Protein AF-A0A3D4PW43-F1 (afdb_monomer_lite)

pLDDT: mean 79.64, std 15.52, range [48.69, 94.12]

Secondary structure (DSSP, 8-state):
--SSSSSS------TT-SPPTTSHHHHHHHHSS-TTT--HHHHHHHIIIII--

Structure (mmCIF, N/CA/C/O backbone):
data_AF-A0A3D4PW43-F1
#
_entry.id   AF-A0A3D4PW43-F1
#
loop_
_atom_site.group_PDB
_atom_site.id
_atom_site.type_symbol
_atom_site.label_atom_id
_atom_site.label_alt_id
_atom_site.label_comp_id
_atom_site.label_asym_id
_atom_site.label_entity_id
_atom_site.label_seq_id
_atom_site.pdbx_PDB_ins_code
_atom_site.Cartn_x
_atom_site.Cartn_y
_atom_site.Cartn_z
_atom_site.occupancy
_atom_site.B_iso_or_equiv
_atom_site.auth_seq_id
_atom_site.auth_comp_id
_atom_site.auth_asym_id
_atom_site.auth_atom_id
_atom_site.pdbx_PDB_model_num
ATOM 1 N N . MET A 1 1 ? 36.513 -12.114 35.975 1.00 48.69 1 MET A N 1
ATOM 2 C CA . MET A 1 1 ? 35.042 -11.991 36.063 1.00 48.69 1 MET A CA 1
ATOM 3 C C . MET A 1 1 ? 34.496 -11.490 34.720 1.00 48.69 1 MET A C 1
ATOM 5 O O . MET A 1 1 ? 34.045 -10.365 34.622 1.00 48.69 1 MET A O 1
ATOM 9 N N . VAL A 1 2 ? 34.616 -12.302 33.657 1.00 52.16 2 VAL A N 1
ATOM 10 C CA . VAL A 1 2 ? 34.286 -11.933 32.251 1.00 52.16 2 VAL A CA 1
ATOM 11 C C . VAL A 1 2 ? 33.295 -12.951 31.648 1.00 52.16 2 VAL A C 1
ATOM 13 O O . VAL A 1 2 ? 33.155 -13.094 30.446 1.00 52.16 2 VAL A O 1
ATOM 16 N N . LYS A 1 3 ? 32.602 -13.723 32.494 1.00 49.78 3 LYS A N 1
ATOM 17 C CA . LYS A 1 3 ? 31.706 -14.815 32.066 1.00 49.78 3 LYS A CA 1
ATOM 18 C C . LYS A 1 3 ? 30.223 -14.426 32.003 1.00 49.78 3 LYS A C 1
ATOM 20 O O . LYS A 1 3 ? 29.394 -15.286 31.750 1.00 49.78 3 LYS A O 1
ATOM 25 N N . LEU A 1 4 ? 29.895 -13.150 32.218 1.00 55.47 4 LEU A N 1
ATOM 26 C CA . LEU A 1 4 ? 28.513 -12.653 32.313 1.00 55.47 4 LEU A CA 1
ATOM 27 C C . LEU A 1 4 ? 28.161 -11.561 31.286 1.00 55.47 4 LEU A C 1
ATOM 29 O O . LEU A 1 4 ? 27.137 -10.909 31.429 1.00 55.47 4 LEU A O 1
ATOM 33 N N . LEU A 1 5 ? 28.985 -11.361 30.251 1.00 56.69 5 LEU A N 1
ATOM 34 C CA . LEU A 1 5 ? 28.823 -10.251 29.296 1.00 56.69 5 LEU A CA 1
ATOM 35 C C . LEU A 1 5 ? 28.447 -10.662 27.859 1.00 56.69 5 LEU A C 1
ATOM 37 O O . LEU A 1 5 ? 28.445 -9.808 26.982 1.00 56.69 5 LEU A O 1
ATOM 41 N N . SER A 1 6 ? 28.108 -11.928 27.587 1.00 59.06 6 SER A N 1
ATOM 42 C CA . SER A 1 6 ? 28.013 -12.425 26.195 1.00 59.06 6 SER A CA 1
ATOM 43 C C . SER A 1 6 ? 26.650 -12.935 25.711 1.00 59.06 6 SER A C 1
ATOM 45 O O . SER A 1 6 ? 26.612 -13.573 24.667 1.00 59.06 6 SER A O 1
ATOM 47 N N . VAL A 1 7 ? 25.523 -12.673 26.385 1.00 62.31 7 VAL A N 1
ATOM 48 C CA . VAL A 1 7 ? 24.221 -13.238 25.945 1.00 62.31 7 VAL A CA 1
ATOM 49 C C . VAL A 1 7 ? 23.087 -12.210 25.915 1.00 62.31 7 VAL A C 1
ATOM 51 O O . VAL A 1 7 ? 22.011 -12.484 26.413 1.00 62.31 7 VAL A O 1
ATOM 54 N N . VAL A 1 8 ? 23.286 -11.019 25.343 1.00 63.69 8 VAL A N 1
ATOM 55 C CA . VAL A 1 8 ? 22.159 -10.158 24.910 1.00 63.69 8 VAL A CA 1
ATOM 56 C C . VAL A 1 8 ? 22.604 -9.295 23.724 1.00 63.69 8 VAL A C 1
ATOM 58 O O . VAL A 1 8 ? 22.845 -8.104 23.870 1.00 63.69 8 VAL A O 1
ATOM 61 N N . ALA A 1 9 ? 22.786 -9.897 22.549 1.00 62.44 9 ALA A N 1
ATOM 62 C CA . ALA A 1 9 ? 22.932 -9.143 21.297 1.00 62.44 9 ALA A CA 1
ATOM 63 C C . ALA A 1 9 ? 22.634 -10.021 20.067 1.00 62.44 9 ALA A C 1
ATOM 65 O O . ALA A 1 9 ? 23.383 -10.029 19.096 1.00 62.44 9 ALA A O 1
ATOM 66 N N . LEU A 1 10 ? 21.552 -10.799 20.105 1.00 62.47 10 LEU A N 1
ATOM 67 C CA . LEU A 1 10 ? 20.882 -11.237 18.878 1.00 62.47 10 LEU A CA 1
ATOM 68 C C . LEU A 1 10 ? 19.551 -10.488 18.810 1.00 62.47 10 LEU A C 1
ATOM 70 O O . LEU A 1 10 ? 18.908 -10.339 19.841 1.00 62.47 10 LEU A O 1
ATOM 74 N N . PHE A 1 11 ? 19.148 -10.087 17.605 1.00 63.50 11 PHE A N 1
ATOM 75 C CA . PHE A 1 11 ? 17.979 -9.268 17.241 1.00 63.50 11 PHE A CA 1
ATOM 76 C C . PHE A 1 11 ? 18.254 -7.761 17.206 1.00 63.50 11 PHE A C 1
ATOM 78 O O . PHE A 1 11 ? 17.919 -7.015 18.120 1.00 63.50 11 PHE A O 1
ATOM 85 N N . PRO A 1 12 ? 18.807 -7.305 16.071 1.00 55.88 12 PRO A N 1
ATOM 86 C CA . PRO A 1 12 ? 17.897 -6.691 15.109 1.00 55.88 12 PRO A CA 1
ATOM 87 C C . PRO A 1 12 ? 18.217 -7.161 13.683 1.00 55.88 12 PRO A C 1
ATOM 89 O O . PRO A 1 12 ? 19.079 -6.603 13.018 1.00 55.88 12 PRO A O 1
ATOM 92 N N . LEU A 1 13 ? 17.538 -8.202 13.196 1.00 58.94 13 LEU A N 1
ATOM 93 C CA . LEU A 1 13 ? 17.658 -8.644 11.794 1.00 58.94 13 LEU A CA 1
ATOM 94 C C . LEU A 1 13 ? 16.305 -8.704 11.061 1.00 58.94 13 LEU A C 1
ATOM 96 O O . LEU A 1 13 ? 16.212 -9.302 9.998 1.00 58.94 13 LEU A O 1
ATOM 100 N N . VAL A 1 14 ? 15.244 -8.088 11.597 1.00 61.62 14 VAL A N 1
ATOM 101 C CA . VAL A 1 14 ? 13.876 -8.256 11.052 1.00 61.62 14 VAL A CA 1
ATOM 102 C C . VAL A 1 14 ? 13.420 -7.097 10.148 1.00 61.62 14 VAL A C 1
ATOM 104 O O . VAL A 1 1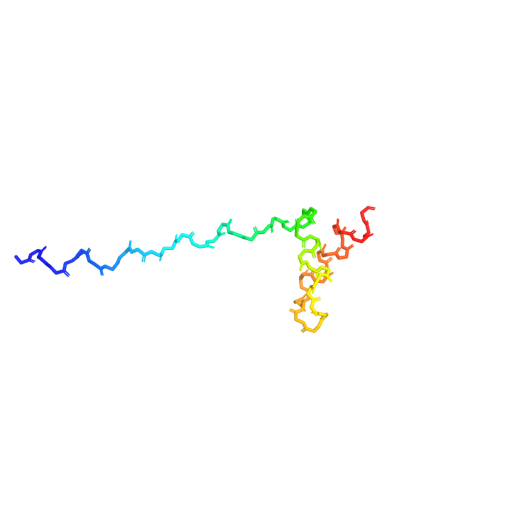4 ? 12.322 -7.132 9.610 1.00 61.62 14 VAL A O 1
ATOM 107 N N . SER A 1 15 ? 14.242 -6.074 9.890 1.00 57.53 15 SER A N 1
ATOM 108 C CA . SER A 1 15 ? 13.801 -4.912 9.094 1.00 57.53 15 SER A CA 1
ATOM 109 C C . SER A 1 15 ? 13.799 -5.116 7.568 1.00 57.53 15 SER A C 1
ATOM 111 O O . SER A 1 15 ? 13.587 -4.149 6.848 1.00 57.53 15 SER A O 1
ATOM 113 N N . ALA A 1 16 ? 14.024 -6.333 7.053 1.00 56.44 16 ALA A N 1
ATOM 114 C CA . ALA A 1 16 ? 14.203 -6.584 5.614 1.00 56.44 16 ALA A CA 1
ATOM 115 C C . ALA A 1 16 ? 13.108 -7.439 4.936 1.00 56.44 16 ALA A C 1
ATOM 117 O O . ALA A 1 16 ? 13.267 -7.802 3.778 1.00 56.44 16 ALA A O 1
ATOM 118 N N . CYS A 1 17 ? 12.004 -7.783 5.611 1.00 66.44 17 CYS A N 1
ATOM 119 C CA . CYS A 1 17 ? 10.928 -8.596 5.006 1.00 66.44 17 CYS A CA 1
ATOM 120 C C . CYS A 1 17 ? 9.719 -7.793 4.491 1.00 66.44 17 CYS A C 1
ATOM 122 O O . CYS A 1 17 ? 8.735 -8.398 4.073 1.00 66.44 17 CYS A O 1
ATOM 124 N N . ALA A 1 18 ? 9.756 -6.458 4.519 1.00 74.44 18 ALA A N 1
ATOM 125 C CA . ALA A 1 18 ? 8.685 -5.649 3.941 1.00 74.44 18 ALA A CA 1
ATOM 126 C C . ALA A 1 18 ? 9.005 -5.326 2.469 1.00 74.44 18 ALA A C 1
ATOM 128 O O . ALA A 1 18 ? 10.106 -4.842 2.198 1.00 74.44 18 ALA A O 1
ATOM 129 N N . PRO A 1 19 ? 8.083 -5.578 1.522 1.00 83.12 19 PRO A N 1
ATOM 130 C CA . PRO A 1 19 ? 8.285 -5.208 0.126 1.00 83.12 19 PRO A CA 1
ATOM 131 C C . PRO A 1 19 ? 8.405 -3.682 -0.013 1.00 83.12 19 PRO A C 1
ATOM 133 O O . PRO A 1 19 ? 7.791 -2.934 0.751 1.00 83.12 19 PRO A O 1
ATOM 136 N N . GLU A 1 20 ? 9.200 -3.212 -0.976 1.00 88.62 20 GLU A N 1
ATOM 137 C CA . GLU A 1 20 ? 9.421 -1.774 -1.177 1.00 88.62 20 GLU A CA 1
ATOM 138 C C . GLU A 1 20 ? 8.127 -1.058 -1.585 1.00 88.62 20 GLU A C 1
ATOM 140 O O . GLU A 1 20 ? 7.385 -1.536 -2.446 1.00 88.62 20 GLU A O 1
ATOM 145 N N . VAL A 1 21 ? 7.873 0.118 -1.002 1.00 90.56 21 VAL A N 1
ATOM 146 C CA . VAL A 1 21 ? 6.674 0.925 -1.275 1.00 90.56 21 VAL A CA 1
ATOM 147 C C . VAL A 1 21 ? 6.536 1.203 -2.773 1.00 90.56 21 VAL A C 1
ATOM 149 O O . VAL A 1 21 ? 7.459 1.692 -3.419 1.00 90.56 21 VAL A O 1
ATOM 152 N N . GLY A 1 22 ? 5.366 0.891 -3.328 1.00 89.19 22 GLY A N 1
ATOM 153 C CA . GLY A 1 22 ? 5.063 1.044 -4.752 1.00 89.19 22 GLY A CA 1
ATOM 154 C C . GLY A 1 22 ? 5.553 -0.090 -5.659 1.00 89.19 22 GLY A C 1
ATOM 155 O O . GLY A 1 2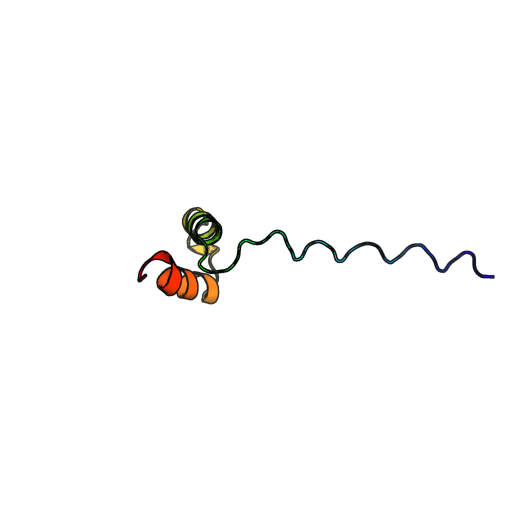2 ? 5.283 -0.059 -6.861 1.00 89.19 22 GLY A O 1
ATOM 156 N N . SER A 1 23 ? 6.232 -1.104 -5.117 1.00 91.69 23 SER A N 1
ATOM 157 C CA . SER A 1 23 ? 6.547 -2.326 -5.866 1.00 91.69 23 SER A CA 1
ATOM 158 C C . SER A 1 23 ? 5.292 -3.169 -6.114 1.00 91.69 23 SER A C 1
ATOM 160 O O . SER A 1 23 ? 4.356 -3.100 -5.317 1.00 91.69 23 SER A O 1
ATOM 162 N N . PRO A 1 24 ? 5.263 -4.022 -7.158 1.00 91.56 24 PRO A N 1
ATOM 163 C CA . PRO A 1 24 ? 4.119 -4.895 -7.435 1.00 91.56 24 PRO A CA 1
ATOM 164 C C . PRO A 1 24 ? 3.696 -5.742 -6.226 1.00 91.56 24 PRO A C 1
ATOM 166 O O . PRO A 1 24 ? 2.514 -5.793 -5.889 1.00 91.56 24 PRO A O 1
ATOM 169 N N . ASP A 1 25 ? 4.667 -6.328 -5.520 1.00 91.25 25 ASP A N 1
ATOM 170 C CA . ASP A 1 25 ? 4.415 -7.150 -4.331 1.00 91.25 25 ASP A CA 1
ATOM 171 C C . ASP A 1 25 ? 3.859 -6.326 -3.164 1.00 91.25 25 ASP A C 1
ATOM 173 O O . ASP A 1 25 ? 2.999 -6.793 -2.416 1.00 91.25 25 ASP A O 1
ATOM 177 N N . TRP A 1 26 ? 4.296 -5.070 -3.032 1.00 93.00 26 TRP A N 1
ATOM 178 C CA . TRP A 1 26 ? 3.769 -4.151 -2.027 1.00 93.00 26 TRP A CA 1
ATOM 179 C C . TRP A 1 26 ? 2.343 -3.719 -2.365 1.00 93.00 26 TRP A C 1
ATOM 181 O O . TRP A 1 26 ? 1.471 -3.807 -1.508 1.00 93.00 26 TRP A O 1
ATOM 191 N N . CYS A 1 27 ? 2.076 -3.329 -3.616 1.00 93.50 27 CYS A N 1
ATOM 192 C CA . CYS A 1 27 ? 0.736 -2.967 -4.078 1.00 93.50 27 CYS A CA 1
ATOM 193 C C . CYS A 1 27 ? -0.263 -4.102 -3.830 1.00 93.50 27 CYS A C 1
ATOM 195 O O . CYS A 1 27 ? -1.330 -3.858 -3.273 1.00 93.50 27 CYS A O 1
ATOM 197 N N . LYS A 1 28 ? 0.111 -5.342 -4.164 1.00 92.75 28 LYS A N 1
ATOM 198 C CA . LYS A 1 28 ? -0.721 -6.523 -3.918 1.00 92.75 28 LYS A CA 1
ATOM 199 C C . LYS A 1 28 ? -0.961 -6.751 -2.424 1.00 92.75 28 LYS A C 1
ATOM 201 O O . LYS A 1 28 ? -2.094 -6.951 -2.001 1.00 92.75 28 LYS A O 1
ATOM 206 N N . SER A 1 29 ? 0.095 -6.638 -1.618 1.00 91.50 29 SER A N 1
ATOM 207 C CA . SER A 1 29 ? -0.006 -6.767 -0.160 1.00 91.50 29 SER A CA 1
ATOM 208 C C . SER A 1 29 ? -0.905 -5.693 0.463 1.00 91.50 29 SER A C 1
ATOM 210 O O . SER A 1 29 ? -1.545 -5.950 1.474 1.00 91.50 29 SER A O 1
ATOM 212 N N . ILE A 1 30 ? -0.947 -4.482 -0.100 1.00 92.38 30 ILE A N 1
ATOM 213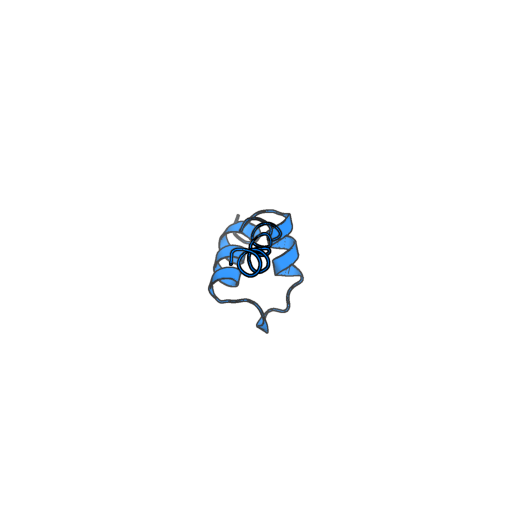 C CA . ILE A 1 30 ? -1.818 -3.391 0.359 1.00 92.38 30 ILE A CA 1
ATOM 214 C C . ILE A 1 30 ? -3.261 -3.572 -0.123 1.00 92.38 30 ILE A C 1
ATOM 216 O O . ILE A 1 30 ? -4.188 -3.278 0.626 1.00 92.38 30 ILE A O 1
ATOM 220 N N . GLU A 1 31 ? -3.463 -4.068 -1.341 1.00 90.19 31 GLU A N 1
ATOM 221 C CA . GLU A 1 31 ? -4.791 -4.337 -1.904 1.00 90.19 31 GLU A CA 1
ATOM 222 C C . GLU A 1 31 ? -5.536 -5.441 -1.140 1.00 90.19 31 GLU A C 1
ATOM 224 O O . GLU A 1 31 ? -6.745 -5.345 -0.932 1.00 90.19 31 GLU A O 1
ATOM 229 N N . GLU A 1 32 ? -4.809 -6.458 -0.672 1.00 91.44 32 GLU A N 1
ATOM 230 C CA . GLU A 1 32 ? -5.352 -7.547 0.147 1.00 91.44 32 GLU A CA 1
ATOM 231 C C . GLU A 1 32 ? -5.623 -7.127 1.607 1.00 91.44 32 GLU A C 1
ATOM 233 O O . GLU A 1 32 ? -6.388 -7.797 2.308 1.00 91.44 32 GLU A O 1
ATOM 238 N N . LYS A 1 33 ? -5.042 -6.014 2.084 1.00 88.12 33 LYS A N 1
ATOM 239 C CA . LYS A 1 33 ? -5.287 -5.509 3.445 1.00 88.12 33 LYS A CA 1
ATOM 240 C C . LYS A 1 33 ? -6.683 -4.878 3.576 1.00 88.12 33 LYS A C 1
ATOM 242 O O . LYS A 1 33 ? -7.130 -4.143 2.690 1.00 88.12 33 LYS A O 1
ATOM 247 N N . PRO A 1 34 ? -7.364 -5.045 4.725 1.00 91.44 34 PRO A N 1
ATOM 248 C CA . PRO A 1 34 ? -8.596 -4.320 5.016 1.00 91.44 34 PRO A CA 1
ATOM 249 C C . PRO A 1 34 ? -8.369 -2.802 5.024 1.00 91.44 34 PRO A C 1
ATOM 251 O O . PRO A 1 34 ? -7.445 -2.302 5.661 1.00 91.44 34 PRO A O 1
ATOM 254 N N . LYS A 1 35 ? -9.273 -2.032 4.403 1.00 84.75 35 LYS A N 1
ATOM 255 C CA . LYS A 1 35 ? -9.150 -0.561 4.304 1.00 84.75 35 LYS A CA 1
ATOM 256 C C . LYS A 1 35 ? -9.024 0.157 5.655 1.00 84.75 35 LYS A C 1
ATOM 258 O O . LYS A 1 35 ? -8.444 1.233 5.707 1.00 84.75 35 LYS A O 1
ATOM 263 N N . GLY A 1 36 ? -9.582 -0.414 6.725 1.00 87.75 36 GLY A N 1
ATOM 264 C CA . GLY A 1 36 ? -9.505 0.141 8.081 1.00 87.75 36 GLY A CA 1
ATOM 265 C C . GLY A 1 36 ? -8.151 -0.057 8.771 1.00 87.75 36 GLY A C 1
ATOM 266 O O . GLY A 1 36 ? -7.879 0.621 9.755 1.00 87.75 36 GLY A O 1
ATOM 267 N N . GLU A 1 37 ? -7.308 -0.955 8.257 1.00 88.75 37 GLU A N 1
ATOM 268 C CA . GLU A 1 37 ? -5.952 -1.202 8.764 1.00 88.75 37 GLU A CA 1
ATOM 269 C C . GLU A 1 37 ? -4.893 -0.385 8.016 1.00 88.75 37 GLU A C 1
ATOM 271 O O . GLU A 1 37 ? -3.752 -0.291 8.464 1.00 88.75 37 GLU A O 1
ATOM 276 N N . LEU A 1 38 ? -5.268 0.229 6.888 1.00 89.50 38 LEU A N 1
ATOM 277 C CA . LEU A 1 38 ? -4.369 1.085 6.130 1.00 89.50 38 LEU A CA 1
ATOM 278 C C . LEU A 1 38 ? -4.084 2.368 6.894 1.00 89.50 38 LEU A C 1
ATOM 280 O O . LEU A 1 38 ? -4.985 3.133 7.251 1.00 89.50 38 LEU A O 1
ATOM 284 N N . THR A 1 39 ? -2.801 2.654 7.070 1.00 91.06 39 THR A N 1
ATOM 285 C CA . THR A 1 39 ? -2.386 3.971 7.536 1.00 91.06 39 THR A CA 1
ATOM 286 C C . THR A 1 39 ? -2.636 5.022 6.451 1.00 91.06 39 THR A C 1
ATOM 288 O O . THR A 1 39 ? -2.679 4.732 5.252 1.00 91.06 39 THR A O 1
ATOM 291 N N . MET A 1 40 ? -2.763 6.289 6.856 1.00 91.88 40 MET A N 1
ATOM 292 C CA . MET A 1 40 ? -2.929 7.400 5.908 1.00 91.88 40 MET A CA 1
ATOM 293 C C . MET A 1 40 ? -1.779 7.483 4.891 1.00 91.88 40 MET A C 1
ATOM 295 O O . MET A 1 40 ? -1.992 7.820 3.727 1.00 91.88 40 MET A O 1
ATOM 299 N N . ASN A 1 41 ? -0.560 7.151 5.314 1.00 90.62 41 ASN A N 1
ATOM 300 C CA . ASN A 1 41 ? 0.607 7.172 4.441 1.00 90.62 41 ASN A CA 1
ATOM 301 C C . ASN A 1 41 ? 0.533 6.039 3.413 1.00 90.62 41 ASN A C 1
ATOM 303 O O . ASN A 1 41 ? 0.644 6.310 2.222 1.00 90.62 41 ASN A O 1
ATOM 307 N N . GLU A 1 42 ? 0.230 4.810 3.844 1.00 91.81 42 GLU A N 1
ATOM 308 C CA . GLU A 1 42 ? 0.062 3.670 2.934 1.00 91.81 42 GLU A CA 1
ATOM 309 C C . GLU A 1 42 ? -1.051 3.906 1.915 1.00 91.81 42 GLU A C 1
ATOM 311 O O . GLU A 1 42 ? -0.849 3.655 0.732 1.00 91.81 42 GLU A O 1
ATOM 316 N N . ALA A 1 43 ? -2.204 4.436 2.335 1.00 92.69 43 ALA A N 1
ATOM 317 C CA . ALA A 1 43 ? -3.302 4.729 1.417 1.00 92.69 43 ALA A CA 1
ATOM 318 C C . ALA A 1 43 ? -2.902 5.770 0.355 1.00 92.69 43 ALA A C 1
ATOM 320 O O . ALA A 1 43 ? -3.232 5.628 -0.825 1.00 92.69 43 ALA A O 1
ATOM 321 N N . LYS A 1 44 ? -2.162 6.810 0.763 1.00 93.50 44 LYS A N 1
ATOM 322 C CA . LYS A 1 44 ? -1.653 7.848 -0.141 1.00 93.50 44 LYS A CA 1
ATOM 323 C C . LYS A 1 44 ? -0.617 7.292 -1.113 1.00 93.50 44 LYS A C 1
ATOM 325 O O . LYS A 1 44 ? -0.674 7.607 -2.301 1.00 93.50 44 LYS A O 1
ATOM 330 N N . ASP A 1 45 ? 0.314 6.488 -0.621 1.00 94.12 45 ASP A N 1
ATOM 331 C CA . ASP A 1 45 ? 1.382 5.917 -1.433 1.00 94.12 45 ASP A CA 1
ATOM 332 C C . ASP A 1 45 ? 0.832 4.843 -2.382 1.00 94.12 45 ASP A C 1
ATOM 334 O O . ASP A 1 45 ? 1.178 4.833 -3.560 1.00 94.12 45 ASP A O 1
ATOM 338 N N . TYR A 1 46 ? -0.127 4.027 -1.943 1.00 93.50 46 TYR A N 1
ATOM 339 C CA . TYR A 1 46 ? -0.835 3.071 -2.795 1.00 93.50 46 TYR A CA 1
ATOM 340 C C . TYR A 1 46 ? -1.594 3.770 -3.918 1.00 93.50 46 TYR A C 1
ATOM 342 O O . TYR A 1 46 ? -1.457 3.404 -5.086 1.00 93.50 46 TYR A O 1
ATOM 350 N N . ALA A 1 47 ? -2.325 4.839 -3.597 1.00 93.75 47 ALA A N 1
ATOM 351 C CA . ALA A 1 47 ? -2.999 5.634 -4.611 1.00 93.75 47 ALA A CA 1
ATOM 352 C C . ALA A 1 47 ? -2.005 6.168 -5.657 1.00 93.75 47 ALA A C 1
ATOM 354 O O . ALA A 1 47 ? -2.240 6.030 -6.853 1.00 93.75 47 ALA A O 1
ATOM 355 N N . LYS A 1 48 ? -0.869 6.725 -5.228 1.00 93.69 48 LYS A N 1
ATOM 356 C CA . LYS A 1 48 ? 0.135 7.308 -6.132 1.00 93.69 48 LYS A CA 1
ATOM 357 C C . LYS A 1 48 ? 0.900 6.285 -6.968 1.00 93.69 48 LYS A C 1
ATOM 359 O O . LYS A 1 48 ? 1.174 6.550 -8.131 1.00 93.69 48 LYS A O 1
ATOM 364 N N . HIS A 1 49 ? 1.308 5.176 -6.363 1.00 92.75 49 HIS A N 1
ATOM 365 C CA . HIS A 1 49 ? 2.250 4.239 -6.976 1.00 92.75 49 HIS A CA 1
ATOM 366 C C . HIS A 1 49 ? 1.566 3.048 -7.650 1.00 92.75 49 HIS A C 1
ATOM 368 O O . HIS A 1 49 ? 2.131 2.477 -8.583 1.00 92.75 49 HIS A O 1
ATOM 374 N N . CYS A 1 50 ? 0.368 2.680 -7.191 1.00 91.94 50 CYS A N 1
ATOM 375 C CA . CYS A 1 50 ? -0.332 1.476 -7.630 1.00 91.94 50 CYS A CA 1
ATOM 376 C C . CYS A 1 50 ? -1.599 1.791 -8.436 1.00 91.94 50 CYS A C 1
ATOM 378 O O . CYS A 1 50 ? -1.879 1.089 -9.402 1.00 91.94 50 CYS A O 1
ATOM 380 N N . VAL A 1 51 ? -2.354 2.837 -8.067 1.00 89.00 51 VAL A N 1
ATOM 381 C CA . VAL A 1 5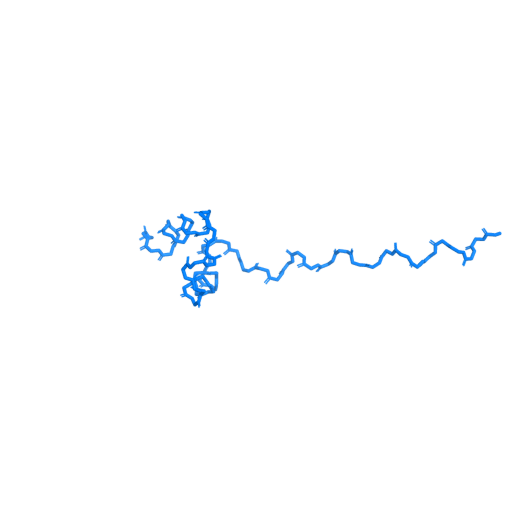1 ? -3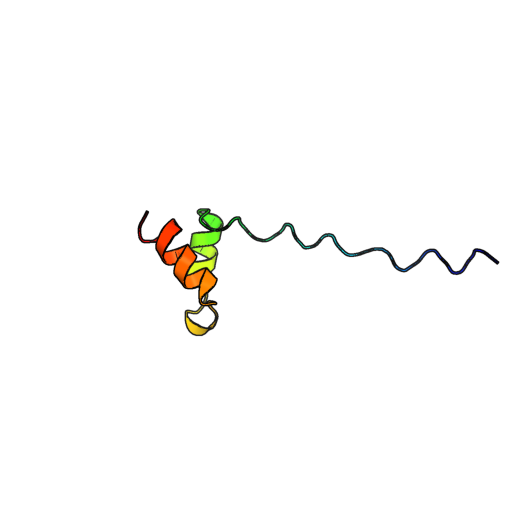.633 3.179 -8.726 1.00 89.00 51 VAL A CA 1
ATOM 382 C C . VAL A 1 51 ? -3.457 4.213 -9.839 1.00 89.00 51 VAL A C 1
ATOM 384 O O . VAL A 1 51 ? -3.921 4.000 -10.954 1.00 89.00 51 VAL A O 1
ATOM 387 N N . PHE A 1 52 ? -2.796 5.333 -9.548 1.00 86.62 52 PHE A N 1
ATOM 388 C CA . PHE A 1 52 ? -2.644 6.475 -10.461 1.00 86.62 52 PHE A CA 1
ATOM 389 C C . PHE A 1 52 ? -1.332 6.457 -11.261 1.00 86.62 52 PHE A C 1
ATOM 391 O O . PHE A 1 52 ? -0.837 7.521 -11.630 1.00 86.62 52 PH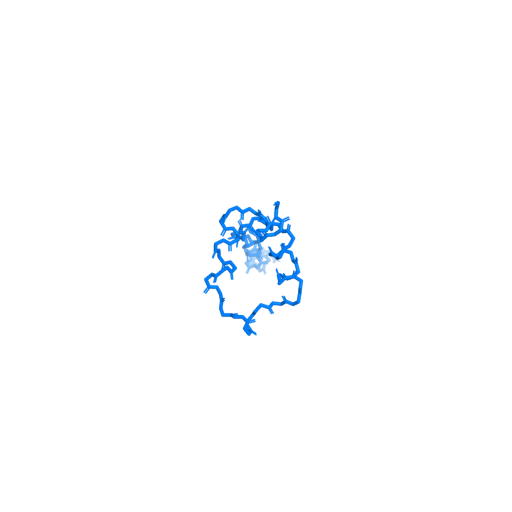E A O 1
ATOM 398 N N . LYS A 1 53 ? -0.750 5.273 -11.471 1.00 65.25 53 LYS A N 1
ATOM 399 C CA . LYS A 1 53 ? 0.518 5.104 -12.188 1.00 65.25 53 LYS A CA 1
ATOM 400 C C . LYS A 1 53 ? 0.462 5.612 -13.630 1.00 65.25 53 LYS A C 1
ATOM 402 O O . LYS A 1 53 ? -0.575 5.393 -14.292 1.00 65.25 53 LYS A O 1
#

Radius of gyration: 18.48 Å; chains: 1; bounding box: 44×23×48 Å

Foldseek 3Di:
DPPPPPPPDDDDPPPPPQDDQLDPVNLVVLVPDDPVPDDPVNVVSNCVRPPVD

Sequence (53 aa):
MVKLLSVVALFPLVSACAPEVGSPDWCKSIEEKPKGELTMNEAKDYAKHCVFK